Protein AF-T1P405-F1 (afdb_monomer)

Solvent-accessible surface area (backbone atoms only — not comparable to full-atom values): 4527 Å² total; per-residue (Å²): 135,82,86,49,58,49,33,32,58,35,37,57,45,66,52,75,79,53,29,43,73,91,48,49,47,72,44,70,43,67,70,44,42,71,95,64,86,87,78,72,55,64,44,65,23,72,70,48,69,75,36,83,85,64,77,86,61,71,48,78,48,65,41,77,42,76,72,86,79,81,125

Foldseek 3Di:
DDFAWFWAFKAKDWDCQFFVVVFKDDRTDGTDTPPDDDDIDGHTDPVNVVVVVDDTDMDIDIDTPDDPPPD

pLDDT: mean 88.26, std 14.13, range [41.56, 97.94]

Structure (mmCIF, N/CA/C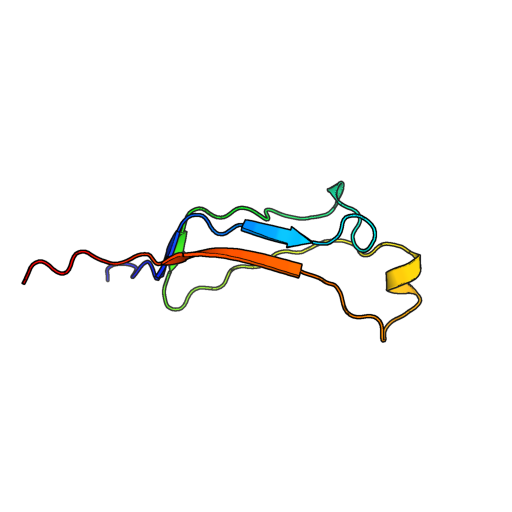/O backbone):
data_AF-T1P405-F1
#
_entry.id   AF-T1P405-F1
#
loop_
_atom_site.group_PDB
_atom_site.id
_atom_site.type_symbol
_atom_site.label_atom_id
_atom_site.label_alt_id
_atom_site.label_comp_id
_atom_site.label_asym_id
_atom_site.label_entity_id
_atom_site.label_seq_id
_atom_site.pdbx_PDB_ins_code
_atom_site.Cartn_x
_atom_site.Cartn_y
_atom_site.Cartn_z
_atom_site.occupancy
_atom_site.B_iso_or_equiv
_atom_site.auth_seq_id
_atom_site.auth_comp_id
_atom_site.auth_asym_id
_atom_site.auth_atom_id
_atom_site.pdbx_PDB_model_num
ATOM 1 N N . GLN A 1 1 ? -3.223 5.083 26.277 1.00 44.03 1 GLN A N 1
ATOM 2 C CA . GLN A 1 1 ? -4.118 5.158 25.103 1.00 44.03 1 GLN A CA 1
ATOM 3 C C . GLN A 1 1 ? -3.960 3.835 24.364 1.00 44.03 1 GLN A C 1
ATOM 5 O O . GLN A 1 1 ? -2.825 3.480 24.080 1.00 44.03 1 GLN A O 1
ATOM 10 N N . VAL A 1 2 ? -5.022 3.043 24.197 1.00 59.69 2 VAL A N 1
ATOM 11 C CA . VAL A 1 2 ? -4.938 1.737 23.514 1.00 59.69 2 VAL A CA 1
ATOM 12 C C . VAL A 1 2 ? -5.162 1.949 22.021 1.00 59.69 2 VAL A C 1
ATOM 14 O O . VAL A 1 2 ? -6.124 2.610 21.640 1.00 59.69 2 VAL A O 1
ATOM 17 N N . SER A 1 3 ? -4.253 1.451 21.183 1.00 70.81 3 SER A N 1
ATOM 18 C CA . SER A 1 3 ? -4.403 1.504 19.728 1.00 70.81 3 SER A CA 1
ATOM 19 C C . SER A 1 3 ? -5.672 0.748 19.332 1.00 70.81 3 SER A C 1
ATOM 21 O O . SER A 1 3 ? -5.808 -0.417 19.694 1.00 70.81 3 SER A O 1
ATOM 23 N N . SER A 1 4 ? -6.593 1.389 18.608 1.00 87.81 4 SER A N 1
ATOM 24 C CA . SER A 1 4 ? -7.837 0.763 18.138 1.00 87.81 4 SER A CA 1
ATOM 25 C C . SER A 1 4 ? -7.586 0.058 16.799 1.00 87.81 4 SER A C 1
ATOM 27 O O . SER A 1 4 ? -7.503 0.749 15.780 1.00 87.81 4 SER A O 1
ATOM 29 N N . PRO A 1 5 ? -7.400 -1.277 16.744 1.00 90.25 5 PRO A N 1
ATOM 30 C CA . PRO A 1 5 ? -7.272 -1.976 15.469 1.00 90.25 5 PRO A CA 1
ATOM 31 C C . PRO A 1 5 ? -8.600 -1.915 14.704 1.00 90.25 5 PRO A C 1
ATOM 33 O O . PRO A 1 5 ? -9.653 -2.146 15.289 1.00 90.25 5 PRO A O 1
ATOM 36 N N . ILE A 1 6 ? -8.544 -1.633 13.402 1.00 92.62 6 ILE A N 1
ATOM 37 C CA . ILE A 1 6 ? -9.714 -1.576 12.506 1.00 92.62 6 ILE A CA 1
ATOM 38 C C . ILE A 1 6 ? -9.678 -2.710 11.482 1.00 92.62 6 ILE A C 1
ATOM 40 O O . ILE A 1 6 ? -10.717 -3.294 11.186 1.00 92.62 6 ILE A O 1
ATOM 44 N N . LEU A 1 7 ? -8.500 -3.056 10.953 1.00 94.38 7 LEU A N 1
ATOM 45 C CA . LEU A 1 7 ? -8.345 -4.136 9.972 1.00 94.38 7 LEU A CA 1
ATOM 46 C C . LEU A 1 7 ? -7.234 -5.096 10.388 1.00 94.38 7 LEU A C 1
ATOM 48 O O . LEU A 1 7 ? -6.265 -4.695 11.036 1.00 94.38 7 LEU A O 1
ATOM 52 N N . ARG A 1 8 ? -7.362 -6.356 9.974 1.00 94.12 8 ARG A N 1
ATOM 53 C CA . ARG A 1 8 ? -6.348 -7.406 10.110 1.00 94.12 8 ARG A CA 1
ATOM 54 C C . ARG A 1 8 ? -6.094 -8.094 8.777 1.00 94.12 8 ARG A C 1
ATOM 56 O O . ARG A 1 8 ? -7.019 -8.242 7.978 1.00 94.12 8 ARG A O 1
ATOM 63 N N . GLY A 1 9 ? -4.855 -8.548 8.591 1.00 95.44 9 GLY A N 1
ATOM 64 C CA . GLY A 1 9 ? -4.429 -9.279 7.398 1.00 95.44 9 GLY A CA 1
ATOM 65 C C . GLY A 1 9 ? -4.659 -8.466 6.129 1.00 95.44 9 GLY A C 1
ATOM 66 O O . GLY A 1 9 ? -5.356 -8.928 5.232 1.00 95.44 9 GLY A O 1
ATOM 67 N N . VAL A 1 10 ? -4.143 -7.236 6.099 1.00 97.12 10 VAL A N 1
ATOM 68 C CA . VAL A 1 10 ? -4.295 -6.334 4.955 1.00 97.12 10 VAL A CA 1
ATOM 69 C C . VAL A 1 10 ? -3.301 -6.750 3.875 1.00 97.12 10 VAL A C 1
ATOM 71 O O . VAL A 1 10 ? -2.094 -6.734 4.119 1.00 97.12 10 VAL A O 1
ATOM 74 N N . ASN A 1 11 ? -3.803 -7.107 2.697 1.00 97.94 11 ASN A N 1
ATOM 75 C CA . ASN A 1 11 ? -2.995 -7.466 1.537 1.00 97.94 11 ASN A CA 1
ATOM 76 C C . ASN A 1 11 ? -3.347 -6.570 0.344 1.00 97.94 11 ASN A C 1
ATOM 78 O O . ASN A 1 11 ? -4.494 -6.553 -0.109 1.00 97.94 11 ASN A O 1
ATOM 82 N N . PHE A 1 12 ? -2.347 -5.852 -0.155 1.00 97.12 12 PHE A N 1
ATOM 83 C CA . PHE A 1 12 ? -2.411 -5.050 -1.370 1.00 97.12 12 PHE A CA 1
ATOM 84 C C . PHE A 1 12 ? -1.969 -5.907 -2.556 1.00 97.12 12 PHE A C 1
ATOM 86 O O . PHE A 1 12 ? -0.864 -6.448 -2.566 1.00 97.12 12 PHE A O 1
ATOM 93 N N . THR A 1 13 ? -2.825 -6.022 -3.563 1.00 95.75 13 THR A N 1
ATOM 94 C CA . THR A 1 13 ? -2.527 -6.723 -4.816 1.00 95.75 13 THR A CA 1
ATOM 95 C C . THR A 1 13 ? -2.580 -5.723 -5.960 1.00 95.75 13 THR A C 1
ATOM 97 O O . THR A 1 13 ? -3.545 -4.970 -6.064 1.00 95.75 13 THR A O 1
ATOM 100 N N . TYR A 1 14 ? -1.546 -5.727 -6.795 1.00 93.88 14 TYR A N 1
ATOM 101 C CA . TYR A 1 14 ? -1.425 -4.918 -8.008 1.00 93.88 14 TYR A CA 1
ATOM 102 C C . TYR A 1 14 ? -1.330 -5.859 -9.209 1.00 93.88 14 TYR A C 1
ATOM 104 O O . TYR A 1 14 ? -0.852 -6.990 -9.052 1.00 93.88 14 TYR A O 1
ATOM 112 N N . GLN A 1 15 ? -1.761 -5.414 -10.388 1.00 89.81 15 GLN A N 1
ATOM 113 C CA . GLN A 1 15 ? -1.578 -6.205 -11.604 1.00 89.81 15 GLN A CA 1
ATOM 114 C C . GLN A 1 15 ? -0.088 -6.354 -11.934 1.00 89.81 15 GLN A C 1
ATOM 116 O O . GLN A 1 15 ? 0.724 -5.450 -11.720 1.00 89.81 15 GLN A O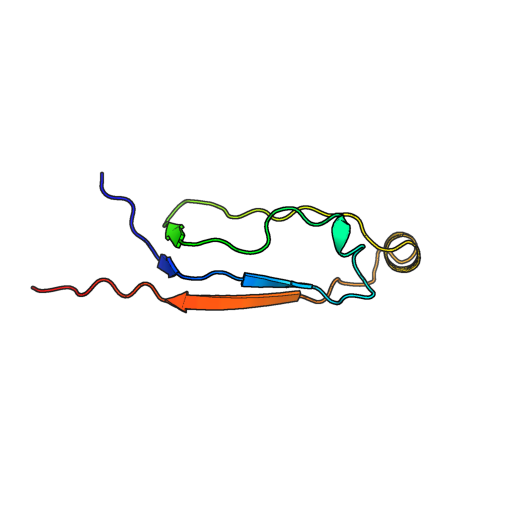 1
ATOM 121 N N . SER A 1 16 ? 0.287 -7.545 -12.403 1.00 82.00 16 SER A N 1
ATOM 122 C CA . SER A 1 16 ? 1.697 -7.929 -12.575 1.00 82.00 16 SER A CA 1
ATOM 123 C C . SER A 1 16 ? 2.363 -7.271 -13.780 1.00 82.00 16 SER A C 1
ATOM 125 O O . SER A 1 16 ? 3.588 -7.235 -13.850 1.00 82.00 16 SER A O 1
ATOM 127 N N . ASP A 1 17 ? 1.564 -6.809 -14.736 1.00 90.19 17 ASP A N 1
ATOM 128 C CA . ASP A 1 17 ? 2.009 -6.120 -15.937 1.00 90.19 17 ASP A CA 1
ATOM 129 C C . ASP A 1 17 ? 2.117 -4.607 -15.725 1.00 90.19 17 ASP A C 1
ATOM 131 O O . ASP A 1 17 ? 2.928 -3.977 -16.380 1.00 90.19 17 ASP A O 1
ATOM 135 N N . GLU A 1 18 ? 1.410 -4.005 -14.770 1.00 93.38 18 GLU A N 1
ATOM 136 C CA . GLU A 1 18 ? 1.438 -2.544 -14.590 1.00 93.38 18 GLU A CA 1
ATOM 137 C C . GLU A 1 18 ? 2.600 -2.054 -13.710 1.00 93.38 18 GLU A C 1
ATOM 139 O O . GLU A 1 18 ? 3.120 -0.941 -13.873 1.00 93.38 18 GLU A O 1
ATOM 144 N N . ILE A 1 19 ? 3.014 -2.887 -12.750 1.00 94.19 19 ILE A N 1
ATOM 145 C CA . ILE A 1 19 ? 4.054 -2.578 -11.767 1.00 94.19 19 ILE A CA 1
ATOM 146 C C . ILE A 1 19 ? 5.155 -3.628 -11.826 1.00 94.19 19 ILE A C 1
ATOM 148 O O . ILE A 1 19 ? 4.902 -4.833 -11.782 1.00 94.19 19 ILE A O 1
ATOM 152 N N . LEU A 1 20 ? 6.405 -3.161 -11.790 1.00 93.94 20 LEU A N 1
ATOM 153 C CA . LEU A 1 20 ? 7.566 -4.031 -11.666 1.00 93.94 20 LEU A CA 1
ATOM 154 C C . LEU A 1 20 ? 7.501 -4.741 -10.304 1.00 93.94 20 LEU A C 1
ATOM 156 O O . LEU A 1 20 ? 7.831 -4.159 -9.268 1.00 93.94 20 LEU A O 1
ATOM 160 N N . SER A 1 21 ? 7.051 -5.996 -10.287 1.00 87.06 21 SER A N 1
ATOM 161 C CA . SER A 1 21 ? 6.609 -6.684 -9.061 1.00 87.06 21 SER A CA 1
ATOM 162 C C . SER A 1 21 ? 7.680 -6.770 -7.964 1.00 87.06 21 SER A C 1
ATOM 164 O O . SER A 1 21 ? 7.365 -6.731 -6.778 1.00 87.06 21 SER A O 1
ATOM 166 N N . ASN A 1 22 ? 8.961 -6.833 -8.334 1.00 92.00 22 ASN A N 1
ATOM 167 C CA . ASN A 1 22 ? 10.085 -6.864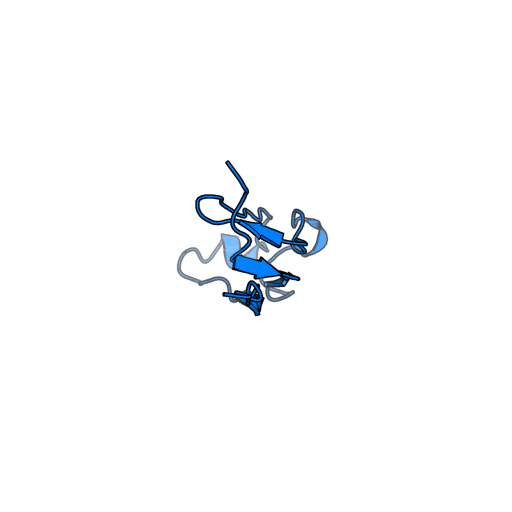 -7.391 1.00 92.00 22 ASN A CA 1
ATOM 168 C C . ASN A 1 22 ? 10.518 -5.475 -6.875 1.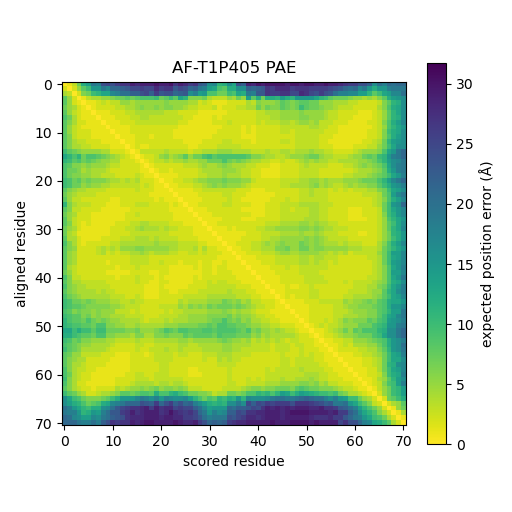00 92.00 22 ASN A C 1
ATOM 170 O O . ASN A 1 22 ? 11.494 -5.390 -6.131 1.00 92.00 22 ASN A O 1
ATOM 174 N N . SER A 1 23 ? 9.836 -4.397 -7.271 1.00 95.31 23 SER A N 1
ATOM 175 C CA . SER A 1 23 ? 10.074 -3.038 -6.760 1.00 95.31 23 SER A CA 1
ATOM 176 C C . SER A 1 23 ? 9.139 -2.629 -5.629 1.00 95.31 23 SER A C 1
ATOM 178 O O . SER A 1 23 ? 9.391 -1.611 -4.984 1.00 95.31 2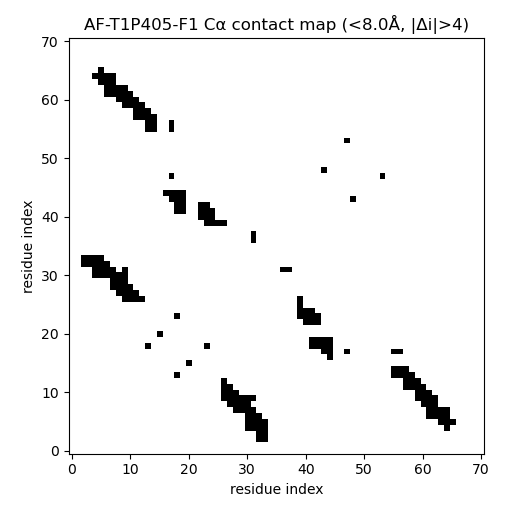3 SER A O 1
ATOM 180 N N . LEU A 1 24 ? 8.060 -3.385 -5.407 1.00 96.50 24 LEU A N 1
ATOM 181 C CA . LEU A 1 24 ? 7.077 -3.067 -4.383 1.00 96.50 24 LEU A CA 1
ATOM 182 C C . LEU A 1 24 ? 7.704 -3.181 -2.988 1.00 96.50 24 LEU A C 1
ATOM 184 O O . LEU A 1 24 ? 8.355 -4.172 -2.652 1.00 96.50 24 LEU A O 1
ATOM 188 N N . THR A 1 25 ? 7.466 -2.173 -2.150 1.00 97.62 25 THR A N 1
ATOM 189 C CA . THR A 1 25 ? 7.645 -2.298 -0.700 1.00 97.62 25 THR A CA 1
ATOM 190 C C . THR A 1 25 ? 6.641 -3.304 -0.134 1.00 97.62 25 THR A C 1
ATOM 192 O O . THR A 1 25 ? 5.815 -3.855 -0.858 1.00 97.62 25 THR A O 1
ATOM 195 N N . SER A 1 26 ? 6.662 -3.528 1.182 1.00 97.31 26 SER A N 1
ATOM 196 C CA . SER A 1 26 ? 5.702 -4.411 1.851 1.00 97.31 26 SER A CA 1
ATOM 197 C C . SER A 1 26 ? 4.265 -4.153 1.395 1.00 97.31 26 SER A C 1
ATOM 199 O O . SER A 1 26 ? 3.754 -3.049 1.543 1.00 97.31 26 SER A O 1
ATOM 201 N N . THR A 1 27 ? 3.620 -5.190 0.869 1.00 97.12 27 THR A N 1
ATOM 202 C CA . THR A 1 27 ? 2.203 -5.187 0.467 1.00 97.12 27 THR A CA 1
ATOM 203 C C . THR A 1 27 ? 1.311 -5.915 1.466 1.00 97.12 27 THR A C 1
ATOM 205 O O . THR A 1 27 ? 0.089 -5.868 1.369 1.00 97.12 27 THR A O 1
ATOM 208 N N . ASN A 1 28 ? 1.920 -6.593 2.438 1.00 97.62 28 ASN A N 1
ATOM 209 C CA . ASN A 1 28 ? 1.243 -7.397 3.440 1.00 97.62 28 ASN A CA 1
ATOM 210 C C . ASN A 1 28 ? 1.477 -6.790 4.819 1.00 97.62 28 ASN A C 1
ATOM 212 O O . ASN A 1 28 ? 2.614 -6.694 5.286 1.00 97.62 28 ASN A O 1
ATOM 216 N N . PHE A 1 29 ? 0.390 -6.408 5.482 1.00 97.00 29 PHE A N 1
ATOM 217 C CA . PHE A 1 29 ? 0.420 -5.779 6.793 1.00 97.00 29 PHE A CA 1
ATOM 218 C C . PHE A 1 29 ? -0.485 -6.523 7.769 1.00 97.00 29 PHE A C 1
ATOM 220 O O . PHE A 1 29 ? -1.615 -6.901 7.458 1.00 97.00 29 PHE A O 1
ATOM 227 N N . HIS A 1 30 ? 0.002 -6.711 8.995 1.00 95.06 30 HIS A N 1
ATOM 228 C CA . HIS A 1 30 ? -0.716 -7.511 9.982 1.00 95.06 30 HIS A CA 1
ATOM 229 C C . HIS A 1 30 ? -1.977 -6.813 10.518 1.00 95.06 30 HIS A C 1
ATOM 231 O O . HIS A 1 30 ? -3.041 -7.430 10.554 1.00 95.06 30 HIS A O 1
ATOM 237 N N . THR A 1 31 ? -1.870 -5.534 10.899 1.00 93.44 31 THR A N 1
ATOM 238 C CA . THR A 1 31 ? -2.956 -4.769 11.532 1.00 93.44 31 THR A CA 1
ATOM 239 C C . THR A 1 31 ? -2.935 -3.313 11.083 1.00 93.44 31 THR A C 1
ATOM 241 O O . THR A 1 31 ? -1.883 -2.678 11.107 1.00 93.44 31 THR A O 1
ATOM 244 N N . TYR A 1 32 ? -4.10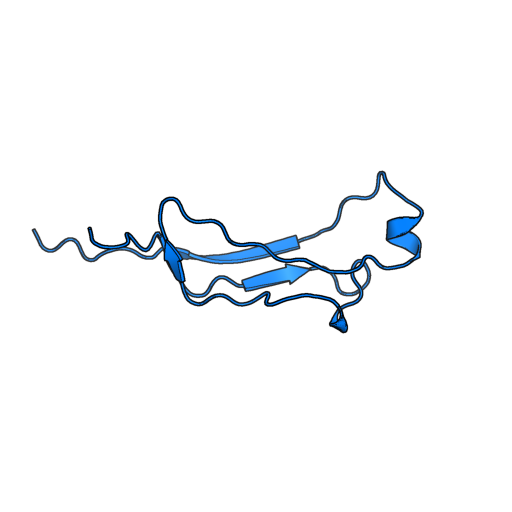4 -2.774 10.742 1.00 93.19 32 TYR A N 1
ATOM 245 C CA . TYR A 1 32 ? -4.332 -1.338 10.570 1.00 93.19 32 TYR A CA 1
ATOM 246 C C . TYR A 1 32 ? -4.995 -0.758 11.815 1.00 93.19 32 TYR A C 1
ATOM 248 O O . TYR A 1 32 ? -5.981 -1.316 12.303 1.00 93.19 32 TYR A O 1
ATOM 256 N N . TYR A 1 33 ? -4.471 0.361 12.312 1.00 92.56 33 TYR A N 1
ATOM 257 C CA . TYR A 1 33 ? -4.972 1.043 13.503 1.00 92.56 33 TYR A CA 1
ATOM 258 C C . TYR A 1 33 ? -5.650 2.363 13.142 1.00 92.56 33 TYR A C 1
ATOM 260 O O . TYR A 1 33 ? -5.227 3.072 12.230 1.00 92.56 33 TYR A O 1
ATOM 268 N N . GLN A 1 34 ? -6.687 2.714 13.899 1.00 90.75 34 GLN A N 1
ATOM 269 C CA . GLN A 1 34 ? -7.401 3.975 13.754 1.00 90.75 34 GLN A CA 1
ATOM 270 C C . GLN A 1 34 ? -6.452 5.171 13.862 1.00 90.75 34 GLN A C 1
ATOM 272 O O . GLN A 1 34 ? -5.677 5.271 14.812 1.00 90.75 34 GLN A O 1
ATOM 277 N N . GLY A 1 35 ? -6.540 6.087 12.894 1.00 90.94 35 GLY A N 1
ATOM 278 C CA . GLY A 1 35 ? -5.699 7.285 12.837 1.00 90.94 35 GLY A CA 1
ATOM 279 C C . GLY A 1 35 ? -4.272 7.039 12.335 1.00 90.94 35 GLY A C 1
ATOM 280 O O . GLY A 1 35 ? -3.470 7.964 12.354 1.00 90.94 35 GLY A O 1
ATOM 281 N N . SER A 1 36 ? -3.945 5.816 11.905 1.00 92.50 36 SER A N 1
ATOM 282 C CA . SER A 1 36 ? -2.680 5.500 11.227 1.00 92.50 36 SER A CA 1
ATOM 283 C C . SER A 1 36 ? -2.838 5.517 9.702 1.00 92.50 36 SER A C 1
ATOM 285 O O . SER A 1 36 ? -3.945 5.651 9.178 1.00 92.50 36 SER A O 1
ATOM 287 N N . GLU A 1 37 ? -1.732 5.318 8.989 1.00 94.25 37 GLU A N 1
ATOM 288 C CA . GLU A 1 37 ? -1.677 5.205 7.530 1.00 94.25 37 GLU A CA 1
ATOM 289 C C . GLU A 1 37 ? -0.838 3.982 7.126 1.00 94.25 37 GLU A C 1
ATOM 291 O O . GLU A 1 37 ? 0.124 3.626 7.809 1.00 94.25 37 GLU A O 1
ATOM 296 N N . MET A 1 38 ? -1.223 3.320 6.032 1.00 95.25 38 MET A N 1
ATOM 297 C CA . MET A 1 38 ? -0.431 2.278 5.372 1.00 95.25 38 MET A CA 1
ATOM 298 C C . MET A 1 38 ? -0.003 2.791 4.008 1.00 95.25 38 MET A C 1
A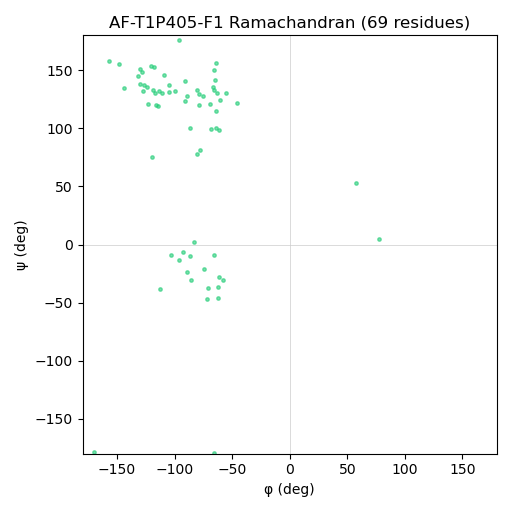TOM 300 O O . MET A 1 38 ? -0.835 3.290 3.255 1.00 95.25 38 MET A O 1
ATOM 304 N N . VAL A 1 39 ? 1.279 2.633 3.687 1.00 96.44 39 VAL A N 1
ATOM 305 C CA . VAL A 1 39 ? 1.859 3.129 2.439 1.00 96.44 39 VAL A CA 1
ATOM 306 C C . VAL A 1 39 ? 2.580 1.990 1.738 1.00 96.44 39 VAL A C 1
ATOM 308 O O . VAL A 1 39 ? 3.376 1.278 2.352 1.00 96.44 39 VAL A O 1
ATOM 311 N N . VAL A 1 40 ? 2.312 1.852 0.442 1.00 96.81 40 VAL A N 1
ATOM 312 C CA . VAL A 1 40 ? 3.054 0.987 -0.472 1.00 96.81 40 VAL A CA 1
ATOM 313 C C . VAL A 1 40 ? 3.671 1.872 -1.547 1.00 96.81 40 VAL A C 1
ATOM 315 O O . VAL A 1 40 ? 2.993 2.728 -2.111 1.00 96.81 40 VAL A O 1
ATOM 318 N N . ALA A 1 41 ? 4.954 1.671 -1.827 1.00 96.56 41 ALA A N 1
ATOM 319 C CA . ALA A 1 41 ? 5.667 2.327 -2.913 1.00 96.56 41 ALA A CA 1
ATOM 320 C C . ALA A 1 41 ? 6.231 1.279 -3.879 1.00 96.56 41 ALA A C 1
ATOM 322 O O . ALA A 1 41 ? 6.508 0.149 -3.485 1.00 96.56 41 ALA A O 1
ATOM 323 N N . GLY A 1 42 ? 6.413 1.659 -5.141 1.00 94.94 42 GLY A N 1
ATOM 324 C CA . GLY A 1 42 ? 6.954 0.791 -6.182 1.00 94.94 42 GLY A CA 1
ATOM 325 C C . GLY A 1 42 ? 7.265 1.564 -7.458 1.00 94.94 42 GLY A C 1
ATOM 326 O O . GLY A 1 42 ? 7.093 2.784 -7.520 1.00 94.94 42 GLY A O 1
ATOM 327 N N . LYS A 1 43 ? 7.742 0.848 -8.475 1.00 95.44 43 LYS A N 1
ATOM 328 C CA . LYS A 1 43 ? 8.082 1.386 -9.792 1.00 95.44 43 LYS A CA 1
ATOM 329 C C . LYS A 1 43 ? 7.099 0.867 -10.840 1.00 95.44 43 LYS A C 1
ATOM 331 O O . LYS A 1 43 ? 6.897 -0.339 -10.952 1.00 95.44 43 LYS A O 1
ATOM 336 N N . LEU A 1 44 ? 6.549 1.782 -11.632 1.00 94.50 44 LEU A N 1
ATOM 337 C CA . LEU A 1 44 ? 5.712 1.441 -12.782 1.00 94.50 44 LEU A CA 1
ATOM 338 C C . LEU A 1 44 ? 6.515 0.723 -13.863 1.00 94.50 44 LEU A C 1
ATOM 340 O O . LEU A 1 44 ? 7.707 1.001 -14.056 1.00 94.50 44 LEU A O 1
ATOM 344 N N . GLU A 1 45 ? 5.837 -0.144 -14.607 1.00 93.88 45 GLU A N 1
ATOM 345 C CA . GLU A 1 45 ? 6.362 -0.631 -15.873 1.00 93.88 45 GLU A CA 1
ATOM 346 C C . GLU A 1 45 ? 6.502 0.503 -16.893 1.00 93.88 45 GLU A C 1
ATOM 348 O O . GLU A 1 45 ? 5.859 1.554 -16.820 1.00 93.88 45 GLU A O 1
ATOM 353 N N . THR A 1 46 ? 7.392 0.304 -17.865 1.00 92.06 46 THR A N 1
ATOM 354 C CA . THR A 1 46 ? 7.786 1.383 -18.789 1.00 92.06 46 THR A CA 1
ATOM 355 C C . THR A 1 46 ? 6.610 1.885 -19.628 1.00 92.06 46 THR A C 1
ATOM 357 O O . THR A 1 46 ? 6.512 3.081 -19.894 1.00 92.06 46 THR A O 1
ATOM 360 N N . TYR A 1 47 ? 5.703 0.998 -20.041 1.00 90.19 47 TYR A N 1
ATOM 361 C CA . TYR A 1 47 ? 4.544 1.399 -20.837 1.00 90.19 47 TYR A CA 1
ATOM 362 C C . TYR A 1 47 ? 3.523 2.187 -20.004 1.00 90.19 47 TYR A C 1
ATOM 364 O O . TYR A 1 47 ? 3.023 3.193 -20.493 1.00 90.19 47 TYR A O 1
ATOM 372 N N . MET A 1 48 ? 3.314 1.827 -18.735 1.00 92.31 48 MET A N 1
ATOM 373 C CA . MET A 1 48 ? 2.491 2.598 -17.795 1.00 92.31 48 MET A CA 1
ATOM 374 C C . MET A 1 48 ? 3.073 3.993 -17.551 1.00 92.31 48 MET A C 1
ATOM 376 O O . MET A 1 48 ? 2.376 4.998 -17.649 1.00 92.31 48 MET A O 1
ATOM 380 N N . ALA A 1 49 ? 4.387 4.087 -17.321 1.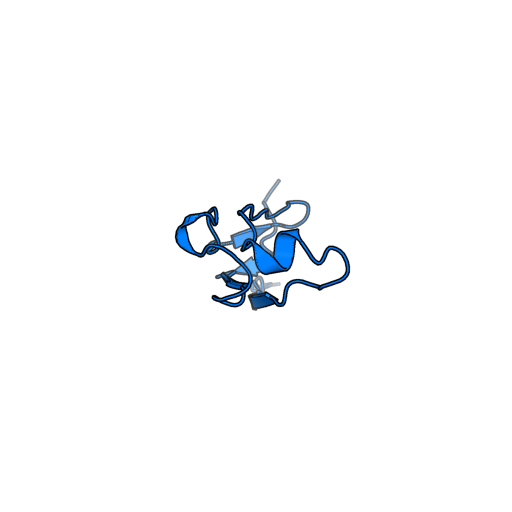00 89.31 49 ALA A N 1
ATOM 381 C CA . ALA A 1 49 ? 5.060 5.369 -17.102 1.00 89.31 49 ALA A CA 1
ATOM 382 C C . ALA A 1 49 ? 4.959 6.331 -18.305 1.00 89.31 49 ALA A C 1
ATOM 384 O O . ALA A 1 49 ? 4.992 7.549 -18.126 1.00 89.31 49 ALA A O 1
ATOM 385 N N . ASN A 1 50 ? 4.828 5.796 -19.523 1.00 92.19 50 ASN A N 1
ATOM 386 C CA . ASN A 1 50 ? 4.675 6.577 -20.753 1.00 92.19 50 ASN A CA 1
ATOM 387 C C . ASN A 1 50 ? 3.213 6.950 -21.062 1.00 92.19 50 ASN A C 1
ATOM 389 O O . ASN A 1 50 ? 2.978 7.771 -21.949 1.00 92.19 50 ASN A O 1
ATOM 393 N N . ASN A 1 51 ? 2.248 6.388 -20.330 1.00 90.50 51 ASN A N 1
ATOM 394 C CA . ASN A 1 51 ? 0.818 6.647 -20.473 1.00 90.50 51 ASN A CA 1
ATOM 395 C C . ASN A 1 51 ? 0.248 7.211 -19.157 1.00 90.50 51 ASN A C 1
ATOM 397 O O . ASN A 1 51 ? -0.468 6.522 -18.440 1.00 90.50 51 ASN A O 1
ATOM 401 N N . PRO A 1 52 ? 0.502 8.489 -18.822 1.00 84.38 52 PRO A N 1
ATOM 402 C CA . PRO A 1 52 ? 0.165 9.054 -17.508 1.00 84.38 52 PRO A CA 1
ATOM 403 C C . PRO A 1 52 ? -1.341 9.152 -17.206 1.00 84.38 52 PRO A C 1
ATOM 405 O O . PRO A 1 52 ? -1.716 9.491 -16.088 1.00 84.38 52 PRO A O 1
ATOM 408 N N . ASN A 1 53 ? -2.201 8.900 -18.197 1.00 91.31 53 ASN A N 1
ATOM 409 C CA . ASN A 1 53 ? -3.655 8.862 -18.024 1.00 91.31 53 ASN A CA 1
ATOM 410 C C . ASN A 1 53 ? -4.180 7.446 -17.726 1.00 91.31 53 ASN A C 1
ATOM 412 O O . ASN A 1 53 ? -5.376 7.286 -17.488 1.00 91.31 53 ASN A O 1
ATOM 416 N N . GLU A 1 54 ? -3.317 6.432 -17.791 1.00 90.75 54 GLU A N 1
ATOM 417 C CA . GLU A 1 54 ? -3.650 5.054 -17.453 1.00 90.75 54 GLU A CA 1
ATOM 418 C C . GLU A 1 54 ? -3.646 4.894 -15.928 1.00 90.75 54 GLU A C 1
ATOM 420 O O . GLU A 1 54 ? -2.736 5.358 -15.235 1.00 90.75 54 GLU A O 1
ATOM 425 N N . LEU A 1 55 ? -4.721 4.319 -15.390 1.00 91.06 55 LEU A N 1
ATOM 426 C CA . LEU A 1 55 ? -4.879 4.106 -13.955 1.00 91.06 55 LEU A CA 1
ATOM 427 C C . LEU A 1 55 ? -4.332 2.733 -13.593 1.00 91.06 55 LEU A C 1
ATOM 429 O O . LEU A 1 55 ? -4.580 1.771 -14.304 1.00 91.06 55 LEU A O 1
ATOM 433 N N . ILE A 1 56 ? -3.655 2.656 -12.452 1.00 92.31 56 ILE A N 1
ATOM 434 C CA . ILE A 1 56 ? -3.185 1.388 -11.896 1.00 92.31 56 ILE A CA 1
ATOM 435 C C . ILE A 1 56 ? -4.379 0.652 -11.296 1.00 92.31 56 ILE A C 1
ATOM 437 O O . ILE A 1 56 ? -5.091 1.199 -10.443 1.00 92.31 56 ILE A O 1
ATOM 441 N N . GLU A 1 57 ? -4.559 -0.599 -11.684 1.00 93.06 57 GLU A N 1
ATOM 442 C CA . GLU A 1 57 ? -5.508 -1.500 -11.065 1.00 93.06 57 GLU A CA 1
ATOM 443 C C . GLU A 1 57 ? -4.935 -2.095 -9.772 1.00 93.06 57 GLU A C 1
ATOM 445 O O . GLU A 1 57 ? -3.805 -2.587 -9.695 1.00 93.06 57 GLU A O 1
ATOM 450 N N . TYR A 1 58 ? -5.746 -2.077 -8.715 1.00 94.25 58 TYR A N 1
ATOM 451 C CA . TYR A 1 58 ? -5.364 -2.657 -7.435 1.00 94.25 58 TYR A CA 1
ATOM 452 C C . TYR A 1 58 ? -6.563 -3.218 -6.675 1.00 94.25 58 TYR A C 1
ATOM 454 O O . TYR A 1 58 ? -7.704 -2.774 -6.816 1.00 94.25 58 TYR A O 1
ATOM 462 N N . GLN A 1 59 ? -6.277 -4.176 -5.798 1.00 96.25 59 GLN A N 1
ATOM 463 C CA . GLN A 1 59 ? -7.231 -4.743 -4.858 1.00 96.25 59 GLN A CA 1
ATOM 464 C C . GLN A 1 59 ? -6.644 -4.739 -3.449 1.00 96.25 59 GLN A C 1
ATOM 466 O O . GLN A 1 59 ? -5.485 -5.094 -3.239 1.00 96.25 59 GLN A O 1
ATOM 471 N N . ILE A 1 60 ? -7.472 -4.379 -2.468 1.00 95.38 60 ILE A N 1
ATOM 472 C CA . ILE A 1 60 ? -7.130 -4.493 -1.050 1.00 95.38 60 ILE A CA 1
ATOM 473 C C . ILE A 1 60 ? -8.056 -5.528 -0.426 1.00 95.38 60 ILE A C 1
ATOM 475 O O . ILE A 1 60 ? -9.276 -5.362 -0.411 1.00 95.38 60 ILE A O 1
ATOM 479 N N . LEU A 1 61 ? -7.464 -6.597 0.098 1.00 97.00 61 LEU A N 1
ATOM 480 C CA . LEU A 1 61 ? -8.163 -7.616 0.870 1.00 97.00 61 LEU A CA 1
ATOM 481 C C . LEU A 1 61 ? -7.822 -7.435 2.346 1.00 97.00 61 LEU A C 1
ATOM 483 O O . LEU A 1 61 ? -6.653 -7.302 2.701 1.00 97.00 61 LEU A O 1
ATOM 487 N N . ALA A 1 62 ? -8.837 -7.416 3.206 1.00 95.62 62 ALA A N 1
ATOM 488 C CA . ALA A 1 62 ? -8.659 -7.304 4.648 1.00 95.62 62 ALA A CA 1
ATOM 489 C C . ALA A 1 62 ? -9.867 -7.869 5.401 1.00 95.62 62 ALA A C 1
ATOM 491 O O . ALA A 1 62 ? -10.979 -7.923 4.875 1.00 95.62 62 ALA A O 1
ATOM 492 N N . THR A 1 63 ? -9.656 -8.242 6.663 1.00 95.38 63 THR A N 1
ATOM 493 C CA . THR A 1 63 ? -10.736 -8.608 7.590 1.00 95.38 63 THR A CA 1
ATOM 494 C C . THR A 1 63 ? -10.959 -7.484 8.593 1.00 95.38 63 THR A C 1
ATOM 496 O O . THR A 1 63 ? -9.998 -6.937 9.135 1.00 95.38 63 THR A O 1
ATOM 499 N N . GLN A 1 64 ? -12.219 -7.149 8.877 1.00 90.88 64 GLN A N 1
ATOM 500 C CA . GLN A 1 64 ? -12.547 -6.184 9.926 1.00 90.88 64 GLN A CA 1
ATOM 501 C C . GLN A 1 64 ? -12.097 -6.710 11.293 1.00 90.88 64 GLN A C 1
ATOM 503 O O . GLN A 1 64 ? -12.391 -7.844 11.675 1.00 90.88 64 GLN A O 1
ATOM 508 N N . ALA A 1 65 ? -11.382 -5.877 12.042 1.00 83.81 65 ALA A N 1
ATOM 509 C CA . ALA A 1 65 ? -11.011 -6.153 13.417 1.00 83.81 65 ALA A CA 1
ATOM 510 C C . ALA A 1 65 ? -12.206 -5.818 14.319 1.00 83.81 65 ALA A C 1
ATOM 512 O O . ALA A 1 65 ? -12.248 -4.766 14.948 1.00 83.81 65 ALA A O 1
ATOM 513 N N . PHE A 1 66 ? -13.207 -6.698 14.374 1.00 72.44 66 PHE A N 1
ATOM 514 C CA . PHE A 1 66 ? -14.254 -6.571 15.383 1.00 72.44 66 PHE A CA 1
ATOM 515 C C . PHE A 1 66 ? -13.618 -6.759 16.763 1.00 72.44 66 PHE A C 1
ATOM 517 O O . PHE A 1 66 ? -13.088 -7.824 17.083 1.00 72.44 66 PHE A O 1
ATOM 524 N N . GLY A 1 67 ? -13.625 -5.707 17.581 1.00 60.50 67 GLY A N 1
ATOM 525 C CA . GLY A 1 67 ? -13.398 -5.865 19.008 1.00 60.50 67 GLY A CA 1
ATOM 526 C C . GLY A 1 67 ? -14.607 -6.587 19.586 1.00 60.50 67 GLY A C 1
ATOM 527 O O . GLY A 1 67 ? -15.721 -6.085 19.461 1.00 60.50 67 GLY A O 1
ATOM 528 N N . ASN A 1 68 ? -14.418 -7.756 20.202 1.00 48.91 68 ASN A N 1
ATOM 529 C CA . ASN A 1 68 ? -15.462 -8.334 21.043 1.00 48.91 68 ASN A CA 1
ATOM 530 C C . ASN A 1 68 ? -15.716 -7.355 22.193 1.00 48.91 68 ASN A C 1
ATOM 532 O O . ASN A 1 68 ? -14.958 -7.302 23.161 1.00 48.91 68 ASN A O 1
ATOM 536 N N . GLN A 1 69 ? -16.759 -6.546 22.050 1.00 41.69 69 GLN A N 1
ATOM 537 C CA . GLN A 1 69 ? -17.243 -5.650 23.080 1.00 41.69 69 GLN A CA 1
ATOM 538 C C . GLN A 1 69 ? -18.034 -6.503 24.075 1.00 41.69 69 GLN A C 1
ATOM 540 O O . GLN A 1 69 ? -19.250 -6.637 23.977 1.00 41.69 69 GLN A O 1
ATOM 545 N N . TYR A 1 70 ? -17.319 -7.163 24.989 1.00 41.56 70 TYR A N 1
ATOM 546 C CA . TYR A 1 70 ? -17.933 -7.665 26.212 1.00 41.56 70 TYR A CA 1
ATOM 547 C C . TYR A 1 70 ? -18.312 -6.430 27.038 1.00 41.56 70 TYR A C 1
ATOM 549 O O . TYR A 1 70 ? -17.437 -5.780 27.613 1.00 41.56 70 TYR A O 1
ATOM 557 N N . PHE A 1 71 ? -19.589 -6.051 26.976 1.00 44.53 71 PHE A N 1
ATOM 558 C CA . PHE A 1 71 ? -20.220 -5.190 27.974 1.00 44.53 71 PHE A CA 1
ATOM 559 C C . PHE A 1 71 ? -20.509 -6.000 29.237 1.00 44.53 71 PHE A C 1
ATOM 561 O O . PHE A 1 71 ? -20.865 -7.194 29.091 1.00 44.53 71 PHE A O 1
#

Organism: Tigriopus japonicus (NCBI:txid158387)

InterPro domains:
  IPR050934 Inter-alpha-trypsin inhibitor heavy chain [PTHR10338] (1-47)

Mean predicted aligned error: 5.96 Å

Radius of gyration: 15.87 Å; Cα contacts (8 Å, |Δi|>4): 104; chains: 1; bounding box: 30×18×49 Å

Sequence (71 aa):
QVSSPILRGVNFTYQSDE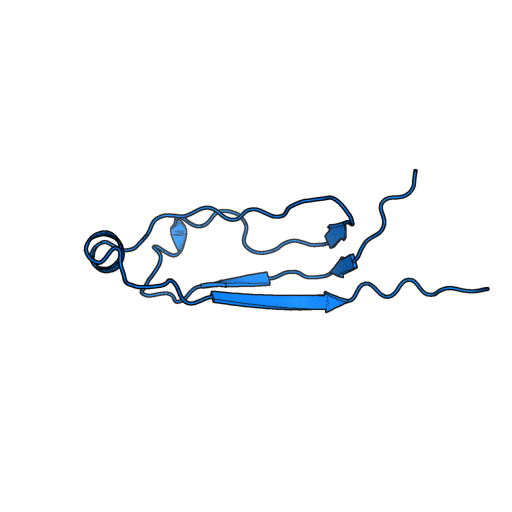ILSNSLTSTNFHTYYQGSEMVVAGKLETYMANNPNELIEYQILATQAFGNQYF

Secondary structure (DSSP, 8-state):
----EEEEEEEEEE-TTTB-GGG----EEEEEETT--------B-HHHHH-TTPPPPEEEEEEE-------